Protein AF-A0A348V4B8-F1 (afdb_monomer)

Structure (mmCIF, N/CA/C/O backbone):
data_AF-A0A348V4B8-F1
#
_entry.id   AF-A0A348V4B8-F1
#
loop_
_atom_site.group_PDB
_atom_site.id
_atom_site.type_symbol
_atom_site.label_atom_id
_atom_site.label_alt_id
_atom_site.label_comp_id
_atom_site.label_asym_id
_atom_site.label_entity_id
_atom_site.label_seq_id
_atom_site.pdbx_PDB_ins_code
_atom_site.Cartn_x
_atom_site.Cartn_y
_atom_site.Cartn_z
_atom_site.occupancy
_atom_site.B_iso_or_equiv
_atom_site.auth_seq_id
_atom_site.auth_comp_id
_atom_site.auth_asym_id
_atom_site.auth_atom_id
_atom_site.pdbx_PDB_model_num
ATOM 1 N N . MET A 1 1 ? -20.855 24.199 -13.063 1.00 35.03 1 MET A N 1
ATOM 2 C CA . MET A 1 1 ? -20.638 23.506 -11.775 1.00 35.03 1 MET A CA 1
ATOM 3 C C . MET A 1 1 ? -19.231 22.935 -11.792 1.00 35.03 1 MET A C 1
ATOM 5 O O . MET A 1 1 ? -18.993 21.965 -12.495 1.00 35.03 1 MET A O 1
ATOM 9 N N . ALA A 1 2 ? -18.279 23.596 -11.133 1.00 36.59 2 ALA A N 1
ATOM 10 C CA . ALA A 1 2 ? -16.913 23.093 -11.024 1.00 36.59 2 ALA A CA 1
ATOM 11 C C . ALA A 1 2 ? -16.903 22.008 -9.943 1.00 36.59 2 ALA A C 1
ATOM 13 O O . ALA A 1 2 ? -17.070 22.312 -8.764 1.00 36.59 2 ALA A O 1
ATOM 14 N N . VAL A 1 3 ? -16.794 20.741 -10.343 1.00 41.50 3 VAL A N 1
ATOM 15 C CA . VAL A 1 3 ? -16.522 19.663 -9.391 1.00 41.50 3 VAL A CA 1
ATOM 16 C C . VAL A 1 3 ? -15.143 19.931 -8.800 1.00 41.50 3 VAL A C 1
ATOM 18 O O . VAL A 1 3 ? -14.170 20.103 -9.530 1.00 41.50 3 VAL A O 1
ATOM 21 N N . ALA A 1 4 ? -15.081 20.075 -7.480 1.00 40.31 4 ALA A N 1
ATOM 22 C CA . ALA A 1 4 ? -13.845 20.289 -6.752 1.00 40.31 4 ALA A CA 1
ATOM 23 C C . ALA A 1 4 ? -12.943 19.058 -6.934 1.00 40.31 4 ALA A C 1
ATOM 25 O O . ALA A 1 4 ? -13.0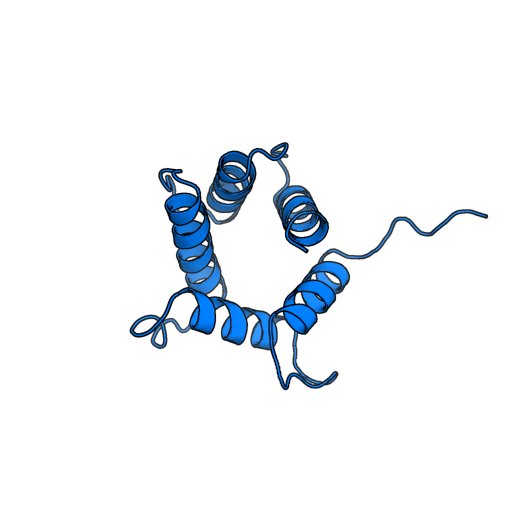29 18.092 -6.179 1.00 40.31 4 ALA A O 1
ATOM 26 N N . SER A 1 5 ? -12.083 19.081 -7.953 1.00 45.72 5 SER A N 1
ATOM 27 C CA . SER A 1 5 ? -11.045 18.076 -8.211 1.00 45.72 5 SER A CA 1
ATOM 28 C C . SER A 1 5 ? -9.893 18.229 -7.211 1.00 45.72 5 SER A C 1
ATOM 30 O O . SER A 1 5 ? -8.742 18.408 -7.587 1.00 45.72 5 SER A O 1
ATOM 32 N N . GLY A 1 6 ? -10.223 18.239 -5.922 1.00 48.97 6 GLY A N 1
ATOM 33 C CA . GLY A 1 6 ? -9.313 18.492 -4.812 1.00 48.97 6 GLY A CA 1
ATOM 34 C C . GLY A 1 6 ? -9.527 17.484 -3.696 1.00 48.97 6 GLY A C 1
ATOM 35 O O . GLY A 1 6 ? -9.550 17.859 -2.527 1.00 48.97 6 GLY A O 1
ATOM 36 N N . VAL A 1 7 ? -9.747 16.210 -4.034 1.00 61.44 7 VAL A N 1
ATOM 37 C CA . VAL A 1 7 ? -9.701 15.165 -3.010 1.00 61.44 7 VAL A CA 1
ATOM 38 C C . VAL A 1 7 ? -8.245 15.049 -2.574 1.00 61.44 7 VAL A C 1
ATOM 40 O O . VAL A 1 7 ? -7.407 14.521 -3.304 1.00 61.44 7 VAL A O 1
ATOM 43 N N . SER A 1 8 ? -7.934 15.606 -1.404 1.00 75.62 8 SER A N 1
ATOM 44 C CA . SER A 1 8 ? -6.604 15.523 -0.807 1.00 75.62 8 SER A CA 1
ATOM 45 C C . SER A 1 8 ? -6.164 14.064 -0.732 1.00 75.62 8 SER A C 1
ATOM 47 O O . SER A 1 8 ? -6.970 13.199 -0.385 1.00 75.62 8 SER A O 1
ATOM 49 N N . LEU A 1 9 ? -4.887 13.788 -1.013 1.00 80.19 9 LE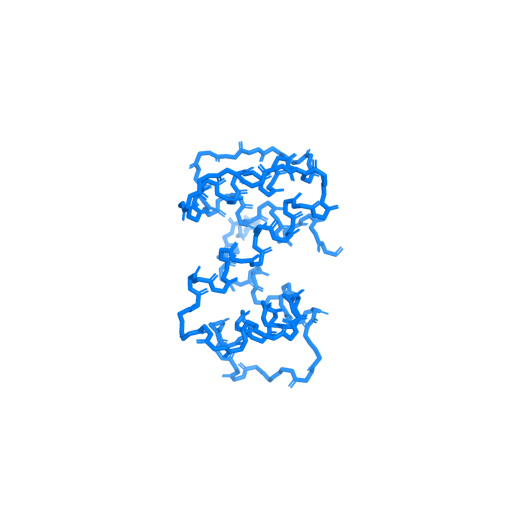U A N 1
ATOM 50 C CA . LEU A 1 9 ? -4.320 12.435 -0.977 1.00 80.19 9 LEU A CA 1
ATOM 51 C C . LEU A 1 9 ? -4.709 11.683 0.306 1.00 80.19 9 LEU A C 1
ATOM 53 O O . LEU A 1 9 ? -5.103 10.524 0.255 1.00 80.19 9 LEU A O 1
ATOM 57 N N . SER A 1 10 ? -4.686 12.380 1.440 1.00 79.31 10 SER A N 1
ATOM 58 C CA . SER A 1 10 ? -5.056 11.862 2.756 1.00 79.31 10 SER A CA 1
ATOM 59 C C . SER A 1 10 ? -6.498 11.338 2.833 1.00 79.31 10 SER A C 1
ATOM 61 O O . SER A 1 10 ? -6.770 10.422 3.601 1.00 79.31 10 SER A O 1
ATOM 63 N N . ILE A 1 11 ? -7.430 11.912 2.063 1.00 82.50 11 ILE A N 1
ATOM 64 C CA . ILE A 1 11 ? -8.835 11.477 1.999 1.00 82.50 11 ILE A CA 1
ATOM 65 C C . ILE A 1 11 ? -8.951 10.200 1.164 1.00 82.50 11 ILE A C 1
ATOM 67 O O . ILE A 1 11 ? -9.565 9.243 1.630 1.00 82.50 11 ILE A O 1
ATOM 71 N N . LEU A 1 12 ? -8.332 10.166 -0.024 1.00 82.50 12 LEU A N 1
ATOM 72 C CA . LEU A 1 12 ? -8.300 8.968 -0.878 1.00 82.50 12 LEU A CA 1
ATOM 73 C C . LEU A 1 12 ? -7.674 7.787 -0.137 1.00 82.50 12 LEU A C 1
ATOM 75 O O . LEU A 1 12 ? -8.234 6.698 -0.091 1.00 82.50 12 LEU A O 1
ATOM 79 N N . GLU A 1 13 ? -6.534 8.038 0.497 1.00 84.56 13 GLU A N 1
ATOM 80 C CA . GLU A 1 13 ? -5.795 7.050 1.269 1.00 84.56 13 GLU A CA 1
ATOM 81 C C . GLU A 1 13 ? -6.626 6.525 2.443 1.00 84.56 13 GLU A C 1
ATOM 83 O O . GLU A 1 13 ? -6.699 5.318 2.659 1.00 84.56 13 GLU A O 1
ATOM 88 N N . ARG A 1 14 ? -7.329 7.410 3.164 1.00 83.38 14 ARG A N 1
ATOM 89 C CA . ARG A 1 14 ? -8.226 6.996 4.247 1.00 83.38 14 ARG A CA 1
ATOM 90 C C . ARG A 1 14 ? -9.370 6.117 3.750 1.00 83.38 14 ARG A C 1
ATOM 92 O O . ARG A 1 14 ? -9.653 5.107 4.385 1.00 83.38 14 ARG A O 1
ATOM 99 N N . GLN A 1 15 ? -10.023 6.501 2.653 1.00 83.69 15 GLN A N 1
ATOM 100 C CA . GLN A 1 15 ? -11.129 5.738 2.065 1.00 83.69 15 GLN A CA 1
ATOM 101 C C . GLN A 1 15 ? -10.673 4.351 1.601 1.00 83.69 15 GLN A C 1
ATOM 103 O O . GLN A 1 15 ? -11.332 3.345 1.878 1.00 83.69 15 GLN A O 1
ATOM 108 N N . TRP A 1 16 ? -9.512 4.288 0.952 1.00 86.25 16 TRP A N 1
ATOM 109 C CA . TRP A 1 16 ? -8.928 3.034 0.497 1.00 86.25 16 TRP A CA 1
ATOM 110 C C . TRP A 1 16 ? -8.576 2.115 1.675 1.00 86.25 16 TRP A C 1
ATOM 112 O O . TRP A 1 16 ? -8.993 0.956 1.702 1.00 86.25 16 TRP A O 1
ATOM 122 N N . LEU A 1 17 ? -7.918 2.660 2.707 1.00 85.25 17 LEU A N 1
ATOM 123 C CA . LEU A 1 17 ? -7.586 1.925 3.932 1.00 85.25 17 LEU A CA 1
ATOM 124 C C . LEU A 1 17 ? -8.838 1.433 4.662 1.00 85.25 17 LEU A C 1
ATOM 126 O O . LEU A 1 17 ? -8.853 0.296 5.113 1.00 85.25 17 LEU A O 1
ATOM 130 N N . SER A 1 18 ? -9.902 2.238 4.744 1.00 81.75 18 SER A N 1
ATOM 131 C CA . SER A 1 18 ? -11.162 1.805 5.369 1.00 81.75 18 SER A CA 1
ATOM 132 C C . SER A 1 18 ? -11.882 0.695 4.603 1.00 81.75 18 SER A C 1
ATOM 134 O O . SER A 1 18 ? -12.688 -0.014 5.190 1.00 81.75 18 SER A O 1
ATOM 136 N N . THR A 1 19 ? -11.600 0.539 3.307 1.00 82.12 19 THR A N 1
ATOM 137 C CA . THR A 1 19 ? -12.150 -0.564 2.501 1.00 82.12 19 THR A CA 1
ATOM 138 C C . THR A 1 19 ? -11.371 -1.860 2.741 1.00 82.12 19 THR A C 1
ATOM 140 O O . THR A 1 19 ? -11.941 -2.945 2.707 1.00 82.12 19 THR A O 1
ATOM 143 N N . HIS A 1 20 ? -10.074 -1.742 3.035 1.00 81.12 20 HIS A N 1
ATOM 144 C CA . HIS A 1 20 ? -9.167 -2.871 3.237 1.00 81.12 20 HIS A CA 1
ATOM 145 C C . HIS A 1 20 ? -8.997 -3.291 4.707 1.00 81.12 20 HIS A C 1
ATOM 147 O O . HIS A 1 20 ? -8.500 -4.382 4.984 1.00 81.12 20 HIS A O 1
ATOM 153 N N . LEU A 1 21 ? -9.388 -2.441 5.657 1.00 82.94 21 LEU A N 1
ATOM 154 C CA . LEU A 1 21 ? -9.344 -2.715 7.090 1.00 82.94 21 LEU A CA 1
ATOM 155 C C . LEU A 1 21 ? -10.755 -2.871 7.648 1.00 82.94 21 LEU A C 1
ATOM 157 O O . LEU A 1 21 ? -11.592 -1.978 7.541 1.00 82.94 21 LEU A O 1
ATOM 161 N N . THR A 1 22 ? -11.007 -3.985 8.327 1.00 73.06 22 THR A N 1
ATOM 162 C CA . THR A 1 22 ? -12.256 -4.210 9.061 1.00 73.06 22 THR A CA 1
ATOM 163 C C . THR A 1 22 ? -12.140 -3.697 10.496 1.00 73.06 22 THR A C 1
ATOM 165 O O . THR A 1 22 ? -11.145 -3.965 11.165 1.00 73.06 22 THR A O 1
ATOM 168 N N . GLY A 1 23 ? -13.172 -3.017 11.006 1.00 66.19 23 GLY A N 1
ATOM 169 C CA . GLY A 1 23 ? -13.253 -2.617 12.422 1.00 66.19 23 GLY A CA 1
ATOM 170 C C . GLY A 1 23 ? -12.603 -1.273 12.772 1.00 66.19 23 GLY A C 1
ATOM 171 O O . GLY A 1 23 ? -12.455 -0.953 13.949 1.00 66.19 23 GLY A O 1
ATOM 172 N N . THR A 1 24 ? -12.232 -0.463 11.780 1.00 69.62 24 THR A N 1
ATOM 173 C CA . THR A 1 24 ? -11.676 0.877 12.010 1.00 69.62 24 THR A CA 1
ATOM 174 C C . THR A 1 24 ? -12.780 1.900 12.266 1.00 69.62 24 THR A C 1
ATOM 176 O O . THR A 1 24 ? -13.746 1.972 11.506 1.00 69.62 24 THR A O 1
ATOM 179 N N . THR 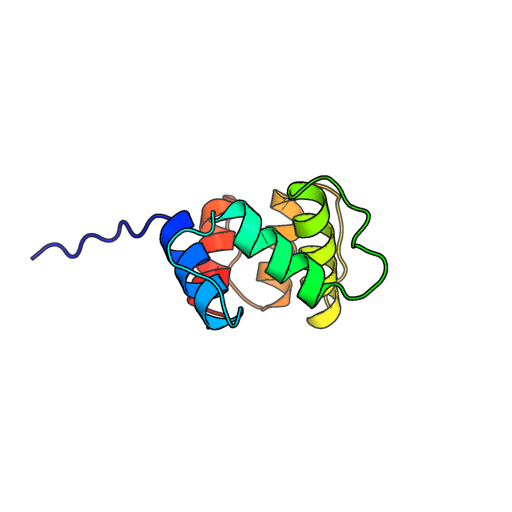A 1 25 ? -12.638 2.727 13.301 1.00 65.88 25 THR A N 1
ATOM 180 C CA . THR A 1 25 ? -13.592 3.801 13.606 1.00 65.88 25 THR A CA 1
ATOM 181 C C . THR A 1 25 ? -13.193 5.106 12.913 1.00 65.88 25 THR A C 1
ATOM 183 O O . THR A 1 25 ? -12.023 5.361 12.618 1.00 65.88 25 THR A O 1
ATOM 186 N N . SER A 1 26 ? -14.151 6.016 12.716 1.00 65.25 26 SER A N 1
ATOM 187 C CA . SER A 1 26 ? -13.891 7.364 12.177 1.00 65.25 26 SER A CA 1
ATOM 188 C C . SER A 1 26 ? -12.945 8.214 13.046 1.00 65.25 26 SER A C 1
ATOM 190 O O . SER A 1 26 ? -12.501 9.278 12.614 1.00 65.25 26 SER A O 1
ATOM 192 N N . THR A 1 27 ? -12.606 7.760 14.256 1.00 73.69 27 THR A N 1
ATOM 193 C CA . THR A 1 27 ? -11.654 8.409 15.170 1.00 73.69 27 THR A CA 1
ATOM 194 C C . THR A 1 27 ? -10.212 7.924 15.000 1.00 73.69 27 THR A C 1
ATOM 196 O O . THR A 1 27 ? -9.297 8.593 15.472 1.00 73.69 27 THR A O 1
ATOM 199 N N . THR A 1 28 ? -9.976 6.806 14.305 1.00 78.56 28 THR A N 1
ATOM 200 C CA . THR A 1 28 ? -8.627 6.280 14.068 1.00 78.56 28 THR A CA 1
ATOM 201 C C . THR A 1 28 ? -7.836 7.216 13.150 1.00 78.56 28 THR A C 1
ATOM 203 O O . THR A 1 28 ? -8.313 7.610 12.081 1.00 78.56 28 THR A O 1
ATOM 206 N N . SER A 1 29 ? -6.622 7.585 13.566 1.00 82.94 29 SER A N 1
ATOM 207 C CA . SER A 1 29 ? -5.746 8.457 12.778 1.00 82.94 29 SER A CA 1
ATOM 208 C C . SER A 1 29 ? -5.246 7.750 11.511 1.00 82.94 29 SER A C 1
ATOM 210 O O . SER A 1 29 ? -5.073 6.533 11.494 1.00 82.94 29 SER A O 1
ATOM 212 N N . LEU A 1 30 ? -4.976 8.507 10.442 1.00 83.44 30 LEU A N 1
ATOM 213 C CA . LEU A 1 30 ? -4.508 7.948 9.163 1.00 83.44 30 LEU A CA 1
ATOM 214 C C . LEU A 1 30 ? -3.211 7.139 9.311 1.00 83.44 30 LEU A C 1
ATOM 216 O O . LEU A 1 30 ? -3.053 6.095 8.687 1.00 83.44 30 LEU A O 1
ATOM 220 N N . ASN A 1 31 ? -2.307 7.601 10.177 1.00 84.25 31 ASN A N 1
ATOM 221 C CA . ASN A 1 31 ? -1.059 6.907 10.483 1.00 84.25 31 ASN A CA 1
ATOM 222 C C . ASN A 1 31 ? -1.314 5.555 11.164 1.00 84.25 31 ASN A C 1
ATOM 224 O O . ASN A 1 31 ? -0.641 4.576 10.859 1.00 84.25 31 ASN A O 1
ATOM 228 N N . GLU A 1 32 ? -2.303 5.478 12.052 1.00 83.94 32 GLU A N 1
ATOM 229 C CA . GLU A 1 32 ? -2.671 4.222 12.708 1.00 83.94 32 GLU A CA 1
ATOM 230 C C . GLU A 1 32 ? -3.306 3.238 11.715 1.00 83.94 32 GLU A C 1
ATOM 232 O O . GLU A 1 32 ? -2.928 2.069 11.689 1.00 83.94 32 GLU A O 1
ATOM 237 N N . LEU A 1 33 ? -4.196 3.723 10.838 1.00 86.06 33 LEU A N 1
ATOM 238 C CA . LEU A 1 33 ? -4.781 2.920 9.756 1.00 86.06 33 LEU A CA 1
ATOM 239 C C . LEU A 1 33 ? -3.686 2.340 8.855 1.00 86.06 33 LEU A C 1
ATOM 241 O O . LEU A 1 33 ? -3.623 1.134 8.636 1.00 86.06 33 LEU A O 1
ATOM 245 N N . LYS A 1 34 ? -2.764 3.187 8.394 1.00 86.81 34 LYS A N 1
ATOM 246 C CA . LYS A 1 34 ? -1.598 2.761 7.616 1.00 86.81 34 LYS A CA 1
ATOM 247 C C . LYS A 1 34 ? -0.791 1.689 8.320 1.00 86.81 34 LYS A C 1
ATOM 249 O O . LYS A 1 34 ? -0.475 0.673 7.716 1.00 86.81 34 LYS A O 1
ATOM 254 N N . ARG A 1 35 ? -0.463 1.911 9.595 1.00 85.81 35 ARG A N 1
ATOM 255 C CA . ARG A 1 35 ? 0.307 0.955 10.391 1.00 85.81 35 ARG A CA 1
ATOM 256 C C . ARG A 1 35 ? -0.398 -0.397 10.440 1.00 85.81 35 ARG A C 1
ATOM 258 O O . ARG A 1 35 ? 0.244 -1.399 10.150 1.00 85.81 35 ARG A O 1
ATOM 265 N N . GLN A 1 36 ? -1.691 -0.428 10.763 1.00 84.75 36 GLN A N 1
ATOM 266 C CA . GLN A 1 36 ? -2.460 -1.676 10.804 1.00 84.75 36 GLN A CA 1
ATOM 267 C C . GLN A 1 36 ? -2.461 -2.386 9.450 1.00 84.75 36 GLN A C 1
ATOM 269 O O . GLN A 1 36 ? -2.221 -3.590 9.391 1.00 84.75 36 GLN A O 1
ATOM 274 N N . TYR A 1 37 ? -2.662 -1.635 8.365 1.00 86.19 37 TYR A N 1
ATOM 275 C CA . TYR A 1 37 ? -2.661 -2.192 7.018 1.00 86.19 37 TYR A CA 1
ATOM 276 C C . TYR A 1 37 ? -1.297 -2.759 6.627 1.00 86.19 37 TYR A C 1
ATOM 278 O O . TYR A 1 37 ? -1.204 -3.925 6.256 1.00 86.19 37 TYR A O 1
ATOM 286 N N . TYR A 1 38 ? -0.224 -1.975 6.760 1.00 87.12 38 TYR A N 1
ATOM 287 C CA . TYR A 1 38 ? 1.123 -2.412 6.397 1.00 87.12 38 TYR A CA 1
ATOM 288 C C . TYR A 1 38 ? 1.560 -3.626 7.216 1.00 87.12 38 TYR A C 1
ATOM 290 O O . TYR A 1 38 ? 2.050 -4.592 6.643 1.00 87.12 38 TYR A O 1
ATOM 298 N N . VAL A 1 39 ? 1.326 -3.626 8.533 1.00 83.62 39 VAL A N 1
ATOM 299 C CA . VAL A 1 39 ? 1.640 -4.778 9.394 1.00 83.62 39 VAL A CA 1
ATOM 300 C C . VAL A 1 39 ? 0.850 -6.017 8.959 1.00 83.62 39 VAL A C 1
ATOM 302 O O . VAL A 1 39 ? 1.427 -7.100 8.859 1.00 83.62 39 VAL A O 1
ATOM 305 N N . GLY A 1 40 ? -0.439 -5.859 8.641 1.00 83.12 40 GLY A N 1
ATOM 306 C CA . GLY A 1 40 ? -1.278 -6.947 8.137 1.00 83.12 40 GLY A CA 1
ATOM 307 C C . GLY A 1 40 ? -0.800 -7.508 6.795 1.00 83.12 40 GLY A C 1
ATOM 308 O O . GLY A 1 40 ? -0.791 -8.721 6.610 1.00 83.12 40 GLY A O 1
ATOM 309 N N . GLN A 1 41 ? -0.351 -6.645 5.882 1.00 84.56 41 GLN A N 1
ATOM 310 C CA . GLN A 1 41 ? 0.143 -7.048 4.563 1.00 84.56 41 GLN A CA 1
ATOM 311 C C . GLN A 1 41 ? 1.537 -7.681 4.606 1.00 84.56 41 GLN A C 1
ATOM 313 O O . GLN A 1 41 ? 1.814 -8.612 3.850 1.00 84.56 41 GLN A O 1
ATOM 318 N N . ILE A 1 42 ? 2.438 -7.187 5.459 1.00 83.00 42 ILE A N 1
ATOM 319 C CA . ILE A 1 42 ? 3.804 -7.719 5.549 1.00 83.00 42 ILE A CA 1
ATOM 320 C C . ILE A 1 42 ? 3.796 -9.120 6.185 1.00 83.00 42 ILE A C 1
ATOM 322 O O . ILE A 1 42 ? 4.532 -9.994 5.727 1.00 83.00 42 ILE A O 1
ATOM 326 N N . GLY A 1 43 ? 2.913 -9.369 7.158 1.00 70.88 43 GLY A N 1
ATOM 327 C CA . GLY A 1 43 ? 2.859 -10.634 7.892 1.00 70.88 43 GLY A CA 1
ATOM 328 C C . GLY A 1 43 ? 3.932 -10.736 8.986 1.00 70.88 43 GLY A C 1
ATOM 329 O O . GLY A 1 43 ? 4.857 -9.927 9.054 1.00 70.88 43 GLY A O 1
ATOM 330 N N . GLY A 1 44 ? 3.759 -11.707 9.894 1.00 65.31 44 GLY A N 1
ATOM 331 C CA . GLY A 1 44 ? 4.540 -11.885 11.127 1.00 65.31 44 GLY A CA 1
ATOM 332 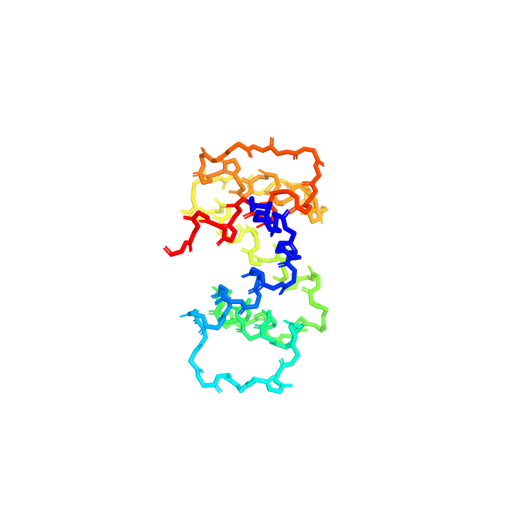C C . GLY A 1 44 ? 6.058 -11.664 10.995 1.00 65.31 44 GLY A C 1
ATOM 333 O O . GLY A 1 44 ? 6.667 -12.088 10.019 1.00 65.31 44 GLY A O 1
ATOM 334 N N . ALA A 1 45 ? 6.630 -11.044 12.041 1.00 50.44 45 ALA A N 1
ATOM 335 C CA . ALA A 1 45 ? 8.016 -10.577 12.258 1.00 50.44 45 ALA A CA 1
ATOM 336 C C . ALA A 1 45 ? 8.312 -9.086 11.967 1.00 50.44 45 ALA A C 1
ATOM 338 O O . ALA A 1 45 ? 9.248 -8.549 12.552 1.00 50.44 45 ALA A O 1
ATOM 339 N N . ALA A 1 46 ? 7.486 -8.364 11.198 1.00 52.56 46 ALA A N 1
ATOM 340 C CA . ALA A 1 46 ? 7.651 -6.909 10.991 1.00 52.56 46 ALA A CA 1
ATOM 341 C C . ALA A 1 46 ? 6.977 -6.022 12.065 1.00 52.56 46 ALA A C 1
ATOM 343 O O . ALA A 1 46 ? 6.984 -4.795 11.966 1.00 52.56 46 ALA A O 1
ATOM 344 N N . ALA A 1 47 ? 6.395 -6.624 13.108 1.00 50.34 47 ALA A N 1
ATOM 345 C CA . ALA A 1 47 ? 5.748 -5.901 14.208 1.00 50.34 47 ALA A CA 1
ATOM 346 C C . ALA A 1 47 ? 6.733 -5.094 15.085 1.00 50.34 47 ALA A C 1
ATOM 348 O O . ALA A 1 47 ? 6.299 -4.220 15.829 1.00 50.34 47 ALA A O 1
ATOM 349 N N . ASP A 1 48 ? 8.041 -5.344 14.962 1.00 53.16 48 ASP A N 1
ATOM 350 C CA . ASP A 1 48 ? 9.101 -4.645 15.708 1.00 53.16 48 ASP A CA 1
ATOM 351 C C . ASP A 1 48 ? 9.527 -3.307 15.068 1.00 53.16 48 ASP A C 1
ATOM 353 O O . ASP A 1 48 ? 10.386 -2.576 15.567 1.00 53.16 48 ASP A O 1
ATOM 357 N N . VAL A 1 49 ? 8.922 -2.949 13.933 1.00 61.56 49 VAL A N 1
ATOM 358 C CA . VAL A 1 49 ? 9.257 -1.726 13.209 1.00 61.56 49 VAL A CA 1
ATOM 359 C C . VAL A 1 49 ? 8.540 -0.529 13.845 1.00 61.56 49 VAL A C 1
ATOM 361 O O . VAL A 1 49 ? 7.356 -0.276 13.619 1.00 61.56 49 VAL A O 1
ATOM 364 N N . ASN A 1 50 ? 9.283 0.265 14.618 1.00 66.25 50 ASN A N 1
ATOM 365 C CA . ASN A 1 50 ? 8.742 1.438 15.317 1.00 66.25 50 ASN A CA 1
ATOM 366 C C . ASN A 1 50 ? 8.305 2.584 14.374 1.00 66.25 50 ASN A C 1
ATOM 368 O O . ASN A 1 50 ? 7.425 3.378 14.721 1.00 66.25 50 ASN A O 1
ATOM 372 N N . SER A 1 51 ? 8.864 2.660 13.161 1.00 82.62 51 SER A N 1
ATOM 373 C CA . SER A 1 51 ? 8.662 3.781 12.230 1.00 82.62 51 SER A CA 1
ATOM 374 C C . SER A 1 51 ? 7.687 3.457 11.097 1.00 82.62 51 SER A C 1
ATOM 376 O O . SER A 1 51 ? 7.916 2.544 10.308 1.00 82.62 51 SER A O 1
ATOM 378 N N . LEU A 1 52 ? 6.648 4.285 10.936 1.00 84.44 52 LEU A N 1
ATOM 379 C CA . LEU A 1 52 ? 5.661 4.164 9.852 1.00 84.44 52 LEU A CA 1
ATOM 380 C C . LEU A 1 52 ? 6.303 4.175 8.456 1.00 84.44 52 LEU A C 1
ATOM 382 O O . LEU A 1 52 ? 5.900 3.416 7.584 1.00 84.44 52 LEU A O 1
ATOM 386 N N . ASN A 1 53 ? 7.328 5.007 8.263 1.00 85.31 53 ASN A N 1
ATOM 387 C CA . ASN A 1 53 ? 8.054 5.082 6.997 1.00 85.31 53 ASN A CA 1
ATOM 388 C C . ASN A 1 53 ? 8.763 3.770 6.650 1.00 85.31 53 ASN A C 1
ATOM 390 O O . ASN A 1 53 ? 8.881 3.441 5.476 1.00 85.31 53 ASN A O 1
ATOM 394 N N . ASP A 1 54 ? 9.248 3.030 7.647 1.00 85.75 54 ASP A N 1
ATOM 395 C CA . ASP A 1 54 ? 9.923 1.756 7.408 1.00 85.75 54 ASP A CA 1
ATOM 396 C C . ASP A 1 54 ? 8.912 0.644 7.104 1.00 85.75 54 ASP A C 1
ATOM 398 O O . ASP A 1 54 ? 9.086 -0.086 6.131 1.00 85.75 54 ASP A O 1
ATOM 402 N N . LEU A 1 55 ? 7.780 0.625 7.819 1.00 86.44 55 LEU A N 1
ATOM 403 C CA . LEU A 1 55 ? 6.634 -0.218 7.461 1.00 86.44 55 LEU A CA 1
ATOM 404 C C . LEU A 1 55 ? 6.164 0.052 6.024 1.00 86.44 55 LEU A C 1
ATOM 406 O O . LEU A 1 55 ? 5.973 -0.888 5.259 1.00 86.44 55 LEU A O 1
ATOM 410 N N . GLU A 1 56 ? 6.038 1.322 5.626 1.00 88.12 56 GLU A N 1
ATOM 411 C CA . GLU A 1 56 ? 5.657 1.694 4.257 1.00 88.12 56 GLU A CA 1
ATOM 412 C C . GLU A 1 56 ? 6.689 1.190 3.236 1.00 88.12 56 GLU A C 1
ATOM 414 O O . GLU A 1 56 ? 6.311 0.655 2.197 1.00 88.12 56 GLU A O 1
ATOM 419 N N . ARG A 1 57 ? 7.993 1.275 3.537 1.00 88.25 57 ARG A N 1
ATOM 420 C CA . ARG A 1 57 ? 9.054 0.737 2.666 1.00 88.25 57 ARG A CA 1
ATOM 421 C C . ARG A 1 57 ? 8.957 -0.775 2.510 1.00 88.25 57 ARG A C 1
ATOM 423 O O . ARG A 1 57 ? 9.038 -1.267 1.388 1.00 88.25 57 ARG A O 1
ATOM 430 N N . GLN A 1 58 ? 8.816 -1.511 3.608 1.00 87.69 58 GLN A N 1
ATOM 431 C CA . GLN A 1 58 ? 8.721 -2.971 3.573 1.00 87.69 58 GLN A CA 1
ATOM 432 C C . GLN A 1 58 ? 7.467 -3.429 2.828 1.00 87.69 58 GLN A C 1
ATOM 434 O O . GLN A 1 58 ? 7.539 -4.327 1.989 1.00 87.69 58 GLN A O 1
ATOM 439 N N . TRP A 1 59 ? 6.340 -2.760 3.071 1.00 88.44 59 TRP A N 1
ATOM 440 C CA . TRP A 1 59 ? 5.106 -3.005 2.341 1.00 88.44 59 TRP A CA 1
ATOM 441 C C . TRP A 1 59 ? 5.269 -2.738 0.838 1.00 88.44 59 TRP A C 1
ATOM 443 O O . TRP A 1 59 ? 4.941 -3.608 0.037 1.00 88.44 59 TRP A O 1
ATOM 453 N N . LEU A 1 60 ? 5.852 -1.603 0.435 1.00 89.12 60 LEU A N 1
ATOM 454 C CA . LEU A 1 60 ? 6.099 -1.307 -0.983 1.00 89.12 60 LEU A CA 1
ATOM 455 C C . LEU A 1 60 ? 7.014 -2.339 -1.637 1.00 89.12 60 LEU A C 1
ATOM 457 O O . LEU A 1 60 ? 6.750 -2.770 -2.754 1.00 89.12 60 LEU A O 1
ATOM 461 N N . ARG A 1 61 ? 8.068 -2.774 -0.938 1.00 89.19 61 ARG A N 1
ATOM 462 C CA . ARG A 1 61 ? 8.947 -3.847 -1.421 1.00 89.19 61 ARG A CA 1
ATOM 463 C C . ARG A 1 61 ? 8.161 -5.123 -1.682 1.00 89.19 61 ARG A C 1
ATOM 465 O O . ARG A 1 61 ? 8.336 -5.720 -2.738 1.00 89.19 61 ARG A O 1
ATOM 472 N N . LYS A 1 62 ? 7.258 -5.491 -0.768 1.00 87.81 62 LYS A N 1
ATOM 473 C CA . LYS A 1 62 ? 6.351 -6.622 -0.965 1.00 87.81 62 LYS A CA 1
ATOM 474 C C . LYS A 1 62 ? 5.464 -6.414 -2.192 1.00 87.81 62 LYS A C 1
ATOM 476 O O . LYS A 1 62 ? 5.424 -7.309 -3.019 1.00 87.81 62 LYS A O 1
ATOM 481 N N . VAL A 1 63 ? 4.817 -5.256 -2.348 1.00 88.50 63 VAL A N 1
ATOM 482 C CA . VAL A 1 63 ? 3.965 -4.951 -3.518 1.00 88.50 63 VAL A CA 1
ATOM 483 C C . VAL A 1 63 ? 4.743 -5.087 -4.827 1.00 88.50 63 VAL A C 1
ATOM 485 O O . VAL A 1 63 ? 4.253 -5.708 -5.765 1.00 88.50 63 VAL A O 1
ATOM 488 N N . ILE A 1 64 ? 5.964 -4.548 -4.888 1.00 89.94 64 ILE A N 1
ATOM 489 C CA . ILE A 1 64 ? 6.834 -4.661 -6.063 1.00 89.94 64 ILE A CA 1
ATOM 490 C C . ILE A 1 64 ? 7.129 -6.136 -6.357 1.00 89.94 64 ILE A C 1
ATOM 492 O O . ILE A 1 64 ? 6.916 -6.579 -7.480 1.00 89.94 64 ILE A O 1
ATOM 496 N N . THR A 1 65 ? 7.571 -6.900 -5.354 1.00 89.12 65 THR A N 1
ATOM 497 C CA . THR A 1 65 ? 7.899 -8.325 -5.509 1.00 89.12 65 THR A CA 1
ATOM 498 C C . THR A 1 65 ? 6.685 -9.177 -5.886 1.00 89.12 65 THR A C 1
ATOM 500 O O . THR A 1 65 ? 6.806 -10.053 -6.737 1.00 89.12 65 THR A O 1
ATOM 503 N N . ASP A 1 66 ? 5.516 -8.903 -5.307 1.00 87.88 66 ASP A N 1
ATOM 504 C CA . ASP A 1 66 ? 4.255 -9.596 -5.606 1.00 87.88 66 ASP A CA 1
ATOM 505 C C . ASP A 1 66 ? 3.826 -9.371 -7.067 1.00 87.88 66 ASP A C 1
ATOM 507 O O . ASP A 1 66 ? 3.348 -10.280 -7.739 1.00 87.88 66 ASP A O 1
ATOM 511 N N . ASN A 1 67 ? 4.130 -8.188 -7.609 1.00 86.94 67 ASN A N 1
ATOM 512 C CA . ASN A 1 67 ? 3.890 -7.825 -9.007 1.00 86.94 67 ASN A CA 1
ATOM 513 C C . ASN A 1 67 ? 5.096 -8.114 -9.923 1.00 86.94 67 ASN A C 1
ATOM 515 O O . ASN A 1 67 ? 5.263 -7.477 -10.960 1.00 86.94 67 ASN A O 1
ATOM 519 N N . SER A 1 68 ? 5.949 -9.080 -9.559 1.00 84.56 68 SER A N 1
ATOM 520 C CA . SER A 1 68 ? 7.122 -9.514 -10.346 1.00 84.56 68 SER A CA 1
ATOM 521 C C . SER A 1 68 ? 8.170 -8.424 -10.630 1.00 84.56 68 SER A C 1
ATOM 523 O O . SER A 1 68 ? 9.016 -8.580 -11.511 1.00 84.56 68 SER A O 1
ATOM 525 N N . GLY A 1 69 ? 8.147 -7.322 -9.885 1.00 83.88 69 GLY A N 1
ATOM 526 C CA . GLY A 1 69 ? 9.189 -6.306 -9.905 1.00 83.88 69 GLY A CA 1
ATOM 527 C C . GLY A 1 69 ? 10.335 -6.636 -8.946 1.00 83.88 69 GLY A C 1
ATOM 528 O O . GLY A 1 69 ? 10.182 -7.375 -7.971 1.00 83.88 69 GLY A O 1
ATOM 529 N N . THR A 1 70 ? 11.489 -6.013 -9.178 1.00 86.06 70 THR A N 1
ATOM 530 C CA . THR A 1 70 ? 12.639 -6.096 -8.268 1.00 86.06 70 THR A CA 1
ATOM 531 C C . THR A 1 70 ? 12.776 -4.774 -7.521 1.00 86.06 70 THR A C 1
ATOM 533 O O . THR A 1 70 ? 13.131 -3.782 -8.160 1.00 86.06 70 THR A O 1
ATOM 536 N N 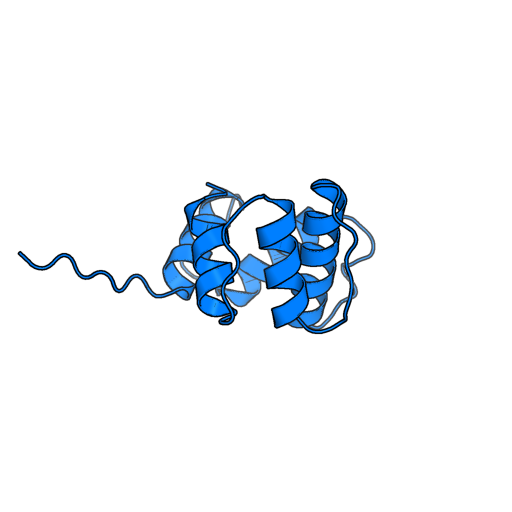. PRO A 1 71 ? 12.526 -4.727 -6.198 1.00 84.31 71 PRO A N 1
ATOM 537 C CA . PRO A 1 71 ? 12.680 -3.498 -5.438 1.00 84.31 71 PRO A CA 1
ATOM 538 C C . PRO A 1 71 ? 14.146 -3.061 -5.417 1.00 84.31 71 PRO A C 1
ATOM 540 O O . PRO A 1 71 ? 15.007 -3.724 -4.839 1.00 84.31 71 PRO A O 1
ATOM 543 N N . ASN A 1 72 ? 14.415 -1.919 -6.031 1.00 80.75 72 ASN A N 1
ATOM 544 C CA . ASN A 1 72 ? 15.691 -1.223 -5.999 1.00 80.75 72 ASN A CA 1
ATOM 545 C C . ASN A 1 72 ? 15.568 0.027 -5.109 1.00 80.75 72 ASN A C 1
ATOM 547 O O . ASN A 1 72 ? 14.482 0.566 -4.921 1.00 80.75 72 ASN A O 1
ATOM 551 N N . GLY A 1 73 ? 16.665 0.483 -4.520 1.00 76.81 73 GLY A N 1
ATOM 552 C CA . GLY A 1 73 ? 16.664 1.694 -3.710 1.00 76.81 73 GLY A CA 1
ATOM 553 C C . GLY A 1 73 ? 16.060 1.554 -2.305 1.00 76.81 73 GLY A C 1
ATOM 554 O O . GLY A 1 73 ? 15.455 0.55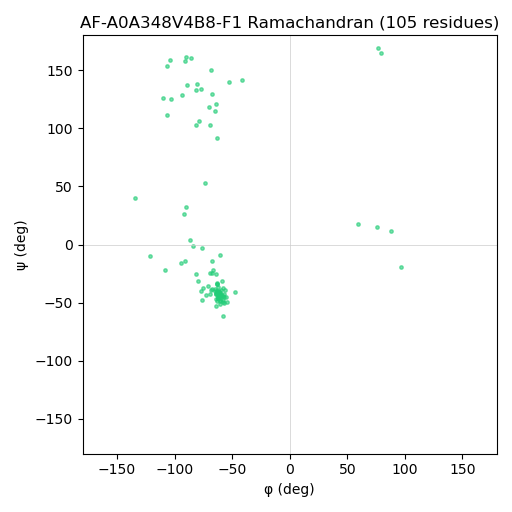4 -1.893 1.00 76.81 73 GLY A O 1
ATOM 555 N N . SER A 1 74 ? 16.295 2.608 -1.527 1.00 78.94 74 SER A N 1
ATOM 556 C CA . SER A 1 74 ? 15.870 2.728 -0.126 1.00 78.94 74 SER A CA 1
ATOM 557 C C . SER A 1 74 ? 14.964 3.936 0.102 1.00 78.94 74 SER A C 1
ATOM 559 O O . SER A 1 74 ? 14.390 4.081 1.181 1.00 78.94 74 SER A O 1
ATOM 561 N N . GLU A 1 75 ? 14.832 4.819 -0.888 1.00 87.38 75 GLU A N 1
ATOM 562 C CA . GLU A 1 75 ? 13.969 5.990 -0.794 1.00 87.38 75 GLU A CA 1
ATOM 563 C C . GLU A 1 75 ? 12.512 5.622 -1.074 1.00 87.38 75 GLU A C 1
ATOM 565 O O . GLU A 1 75 ? 12.204 4.873 -1.998 1.00 87.38 75 GLU A O 1
ATOM 570 N N . LEU A 1 76 ? 11.595 6.179 -0.278 1.00 86.75 76 LEU A N 1
ATOM 571 C CA . LEU A 1 76 ? 10.158 5.937 -0.438 1.00 86.75 76 LEU A CA 1
ATOM 572 C C . LEU A 1 76 ? 9.651 6.410 -1.800 1.00 86.75 76 LEU A C 1
ATOM 574 O O . LEU A 1 76 ? 8.843 5.731 -2.420 1.00 86.75 76 LEU A O 1
ATOM 578 N N . SER A 1 77 ? 10.130 7.562 -2.266 1.00 87.31 77 SER A N 1
ATOM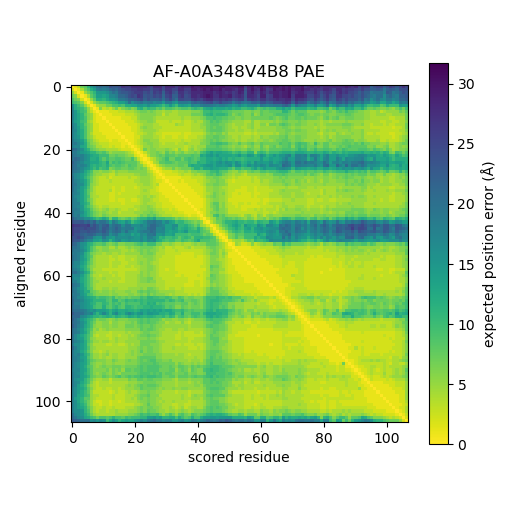 579 C CA . SER A 1 77 ? 9.785 8.114 -3.578 1.00 87.31 77 SER A CA 1
ATOM 580 C C . SER A 1 77 ? 10.109 7.136 -4.708 1.00 87.31 77 SER A C 1
ATOM 582 O O . SER A 1 77 ? 9.290 6.955 -5.605 1.00 87.31 77 SER A O 1
ATOM 584 N N . ASP A 1 78 ? 11.269 6.487 -4.645 1.00 89.31 78 ASP A N 1
ATOM 585 C CA . ASP A 1 78 ? 11.724 5.528 -5.646 1.00 89.31 78 ASP A CA 1
ATOM 586 C C . ASP A 1 78 ? 10.950 4.204 -5.568 1.00 89.31 78 ASP A C 1
ATOM 588 O O . ASP A 1 78 ? 10.449 3.715 -6.580 1.00 89.31 78 ASP A O 1
ATOM 592 N N . LEU A 1 79 ? 10.722 3.694 -4.353 1.00 90.00 79 LEU A N 1
ATOM 593 C CA . LEU A 1 79 ? 9.884 2.513 -4.130 1.00 90.00 79 LEU A CA 1
ATOM 594 C C . LEU A 1 79 ? 8.444 2.726 -4.622 1.00 90.00 79 LEU A C 1
ATOM 596 O O . LEU A 1 79 ? 7.867 1.830 -5.228 1.00 90.00 79 LEU A O 1
ATOM 600 N N . TRP A 1 80 ? 7.866 3.916 -4.440 1.00 90.69 80 TRP A N 1
ATOM 601 C CA . TRP A 1 80 ? 6.547 4.244 -4.991 1.00 90.69 80 TRP A CA 1
ATOM 602 C C . TRP A 1 80 ? 6.535 4.230 -6.519 1.00 90.69 80 TRP A C 1
ATOM 604 O O . TRP A 1 80 ? 5.605 3.688 -7.114 1.00 90.69 80 TRP A O 1
ATOM 614 N N . LYS A 1 81 ? 7.565 4.787 -7.166 1.00 90.50 81 LYS A N 1
ATOM 615 C CA . LYS A 1 81 ? 7.695 4.743 -8.631 1.00 90.50 81 LYS A CA 1
ATOM 616 C C . LYS A 1 81 ? 7.767 3.305 -9.131 1.00 90.50 81 LYS A C 1
ATOM 618 O O . LYS A 1 81 ? 7.085 2.959 -10.090 1.00 90.50 81 LYS A O 1
ATOM 623 N N . GLN A 1 82 ? 8.553 2.471 -8.460 1.00 90.25 82 GLN A N 1
ATOM 624 C CA . GLN A 1 82 ? 8.690 1.065 -8.818 1.00 90.25 82 GLN A CA 1
ATOM 625 C C . GLN A 1 82 ? 7.419 0.264 -8.556 1.00 90.25 82 GLN A C 1
ATOM 627 O O . GLN A 1 82 ? 7.064 -0.557 -9.390 1.00 90.25 82 GLN A O 1
ATOM 632 N N . ALA A 1 83 ? 6.702 0.518 -7.458 1.00 89.88 83 ALA A N 1
ATOM 633 C CA . ALA A 1 83 ? 5.426 -0.140 -7.181 1.00 89.88 83 ALA A CA 1
ATOM 634 C C . ALA A 1 83 ? 4.387 0.196 -8.260 1.00 89.88 83 ALA A C 1
ATOM 636 O O . ALA A 1 83 ? 3.749 -0.699 -8.805 1.00 89.88 83 ALA A O 1
ATOM 637 N N . ILE A 1 84 ? 4.271 1.475 -8.632 1.00 91.25 84 ILE A N 1
ATOM 638 C CA . ILE A 1 84 ? 3.396 1.926 -9.725 1.00 91.25 84 ILE A CA 1
ATOM 639 C C . ILE A 1 84 ? 3.802 1.303 -11.063 1.00 91.25 84 ILE A C 1
ATOM 641 O O . ILE A 1 84 ? 2.935 0.826 -11.793 1.00 91.25 84 ILE A O 1
ATOM 645 N N . ALA A 1 85 ? 5.100 1.260 -11.371 1.00 89.62 85 ALA A N 1
ATOM 646 C CA . ALA A 1 85 ? 5.598 0.619 -12.585 1.00 89.62 85 ALA A CA 1
ATOM 647 C C . ALA A 1 85 ? 5.331 -0.894 -12.605 1.00 89.62 85 ALA A C 1
ATOM 649 O O . ALA A 1 85 ? 4.920 -1.413 -13.638 1.00 89.62 85 ALA A O 1
ATOM 650 N N . ALA A 1 86 ? 5.530 -1.590 -11.481 1.00 89.12 86 ALA A N 1
ATOM 651 C CA . ALA A 1 86 ? 5.274 -3.025 -11.351 1.00 89.12 86 ALA A CA 1
ATOM 652 C C . ALA A 1 86 ? 3.786 -3.354 -11.552 1.00 89.12 86 ALA A C 1
ATOM 654 O O . ALA A 1 86 ? 3.452 -4.365 -12.156 1.00 89.12 86 ALA A O 1
ATOM 655 N N . LEU A 1 87 ? 2.896 -2.451 -11.135 1.00 86.44 87 LEU A N 1
ATOM 656 C CA . LEU A 1 87 ? 1.455 -2.529 -11.394 1.00 86.44 87 LEU A CA 1
ATOM 657 C C . LEU A 1 87 ? 1.058 -2.152 -12.834 1.00 86.44 87 LEU A C 1
ATOM 659 O O . LEU A 1 87 ? -0.120 -2.208 -13.179 1.00 86.44 87 LEU A O 1
ATOM 663 N N . GLY A 1 88 ? 2.008 -1.733 -13.677 1.00 86.94 88 GLY A N 1
ATOM 664 C CA . GLY A 1 88 ? 1.749 -1.310 -15.056 1.00 86.94 88 GLY A CA 1
ATOM 665 C C . GLY A 1 88 ? 1.116 0.080 -15.188 1.00 86.94 88 GLY A C 1
ATOM 666 O O . GLY A 1 88 ? 0.607 0.430 -16.253 1.00 86.94 88 GLY A O 1
ATOM 667 N N . PHE A 1 89 ? 1.136 0.892 -14.129 1.00 88.62 89 PHE A N 1
ATOM 668 C CA . PHE A 1 89 ? 0.578 2.242 -14.137 1.00 88.62 89 PHE A CA 1
ATOM 669 C C . PHE A 1 89 ? 1.608 3.300 -14.552 1.00 88.62 89 PHE A C 1
ATOM 671 O O . PHE A 1 89 ? 2.824 3.104 -14.503 1.00 88.62 89 PHE A O 1
ATOM 678 N N . ARG A 1 90 ? 1.111 4.477 -14.955 1.00 87.19 90 ARG A N 1
ATOM 679 C CA . ARG A 1 90 ? 1.967 5.607 -15.325 1.00 87.19 90 ARG A CA 1
ATOM 680 C C . ARG A 1 90 ? 2.660 6.174 -14.088 1.00 87.19 90 ARG A C 1
ATOM 682 O O . ARG A 1 90 ? 2.011 6.718 -13.200 1.00 87.19 90 ARG A O 1
ATOM 689 N N . VAL A 1 91 ? 3.986 6.116 -14.094 1.00 88.50 91 VAL A N 1
ATOM 690 C CA . VAL A 1 91 ? 4.831 6.711 -13.059 1.00 88.50 91 VAL A CA 1
ATOM 691 C C . VAL A 1 91 ? 4.931 8.226 -13.240 1.00 88.50 91 VAL A C 1
ATOM 693 O O . VAL A 1 91 ? 5.190 8.715 -14.341 1.00 88.50 91 VAL A O 1
ATOM 696 N N . SER A 1 92 ? 4.776 8.963 -12.143 1.00 88.31 92 SER A N 1
ATOM 697 C CA . SER A 1 92 ? 5.100 10.383 -12.033 1.00 88.31 92 SER A CA 1
ATOM 698 C C . SER A 1 92 ? 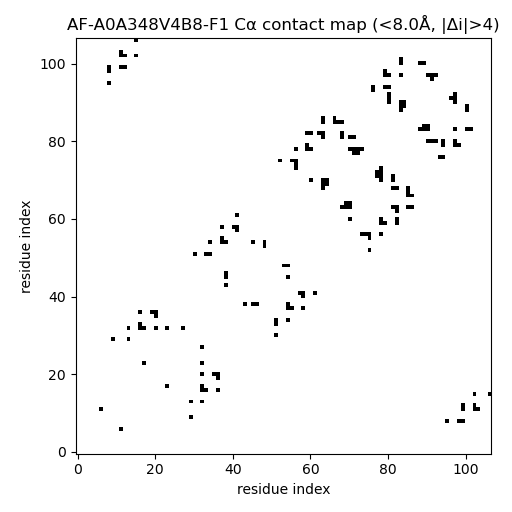6.403 10.610 -11.257 1.00 88.31 92 SER A C 1
ATOM 700 O O . SER A 1 92 ? 6.870 9.783 -10.467 1.00 88.31 92 SER A O 1
ATOM 702 N N . GLN A 1 93 ? 7.005 11.778 -11.474 1.00 83.94 93 GLN A N 1
ATOM 703 C CA . GLN A 1 93 ? 8.146 12.262 -10.700 1.00 83.94 93 GLN A CA 1
ATOM 704 C C . GLN A 1 93 ? 7.766 12.624 -9.255 1.00 83.94 93 GLN A C 1
ATOM 706 O O . GLN A 1 93 ? 8.627 12.556 -8.377 1.00 83.94 93 GLN A O 1
ATOM 711 N N . PHE A 1 94 ? 6.494 12.950 -9.007 1.00 86.06 94 PHE A N 1
ATOM 712 C CA . PHE A 1 94 ? 5.979 13.336 -7.697 1.00 86.06 94 PHE A CA 1
ATOM 713 C C . PHE A 1 94 ? 5.404 12.130 -6.949 1.00 86.06 94 PHE A C 1
ATOM 715 O O . PHE A 1 94 ? 4.557 11.399 -7.467 1.00 86.06 94 PHE A O 1
ATOM 722 N N . VAL A 1 95 ? 5.848 11.930 -5.703 1.00 85.88 95 VAL A N 1
ATOM 723 C CA . VAL A 1 95 ? 5.386 10.810 -4.866 1.00 85.88 95 VAL A CA 1
ATOM 724 C C . VAL A 1 95 ? 3.884 10.887 -4.595 1.00 85.88 95 VAL A C 1
ATOM 726 O O . VAL A 1 95 ? 3.216 9.858 -4.614 1.00 85.88 95 VAL A O 1
ATOM 729 N N . ASP A 1 96 ? 3.335 12.089 -4.416 1.00 85.12 96 ASP A N 1
ATOM 730 C CA . ASP A 1 96 ? 1.910 12.280 -4.150 1.00 85.12 96 ASP A CA 1
ATOM 731 C C . ASP A 1 96 ? 1.035 11.842 -5.330 1.00 85.12 96 ASP A C 1
ATOM 733 O O . ASP A 1 96 ? 0.017 11.186 -5.124 1.00 85.12 96 ASP A O 1
ATOM 737 N N . GLU A 1 97 ? 1.449 12.119 -6.570 1.00 85.50 97 GLU A N 1
ATOM 738 C CA . GLU A 1 97 ? 0.735 11.653 -7.766 1.00 85.50 97 GL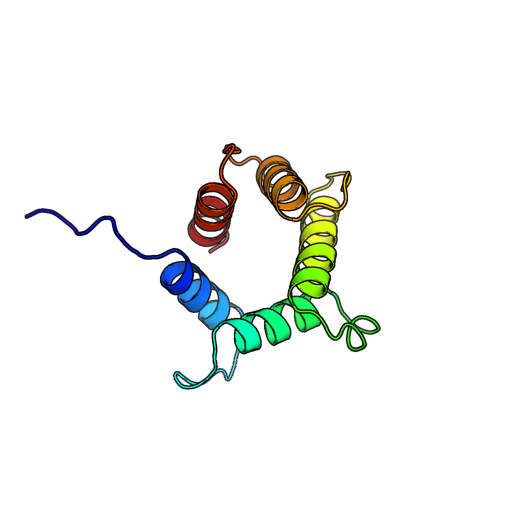U A CA 1
ATOM 739 C C . GLU A 1 97 ? 0.815 10.133 -7.931 1.00 85.50 97 GLU A C 1
ATOM 741 O O . GLU A 1 97 ? -0.176 9.499 -8.300 1.00 85.50 97 GLU A O 1
ATOM 746 N N . ASN A 1 98 ? 1.965 9.528 -7.614 1.00 86.50 98 ASN A N 1
ATOM 747 C CA . ASN A 1 98 ? 2.102 8.069 -7.599 1.00 86.50 98 ASN A CA 1
ATOM 748 C C . ASN A 1 98 ? 1.164 7.447 -6.562 1.00 86.50 98 ASN A C 1
ATOM 750 O O . ASN A 1 98 ? 0.430 6.516 -6.880 1.00 86.50 98 ASN A O 1
ATOM 754 N N . LYS A 1 99 ? 1.111 8.007 -5.349 1.00 86.88 99 LYS A N 1
ATOM 755 C CA . LYS A 1 99 ? 0.195 7.555 -4.295 1.00 86.88 99 LYS A CA 1
ATOM 756 C C . LYS A 1 99 ? -1.268 7.688 -4.715 1.00 86.88 99 LYS A C 1
ATOM 758 O O . LYS A 1 99 ? -2.036 6.742 -4.569 1.00 86.88 99 LYS A O 1
ATOM 763 N N . GLN A 1 100 ? -1.658 8.827 -5.289 1.00 86.25 100 GLN A N 1
ATOM 764 C CA . GLN A 1 100 ? -3.014 9.012 -5.817 1.00 86.25 100 GLN A CA 1
ATOM 765 C C . GLN A 1 100 ? -3.340 7.994 -6.911 1.00 86.25 100 GLN A C 1
ATOM 767 O O . GLN A 1 100 ? -4.436 7.440 -6.923 1.00 86.25 100 GLN A O 1
ATOM 772 N N . THR A 1 101 ? -2.397 7.733 -7.816 1.00 87.50 101 THR A N 1
ATOM 773 C CA . THR A 1 101 ? -2.565 6.742 -8.884 1.00 87.50 101 THR A CA 1
ATOM 774 C C . THR A 1 101 ? -2.764 5.348 -8.302 1.00 87.50 101 THR A C 1
ATOM 776 O O . THR A 1 101 ? -3.687 4.659 -8.723 1.00 87.50 101 THR A O 1
ATOM 779 N N . PHE A 1 102 ? -1.980 4.960 -7.295 1.00 87.19 102 PHE A N 1
ATOM 780 C CA . PHE A 1 102 ? -2.161 3.691 -6.594 1.00 87.19 102 PHE A CA 1
ATOM 781 C C . PHE A 1 102 ? -3.568 3.590 -5.996 1.00 87.19 102 PHE A C 1
ATOM 783 O O . PHE A 1 102 ? -4.355 2.749 -6.420 1.00 87.19 102 PHE A O 1
ATOM 790 N N . TYR A 1 103 ? -3.930 4.498 -5.082 1.00 84.81 103 TYR A N 1
ATOM 791 C CA . TYR A 1 103 ? -5.195 4.411 -4.339 1.00 84.81 103 TYR A CA 1
ATOM 792 C C . TYR A 1 103 ? -6.441 4.533 -5.220 1.00 84.81 103 TYR A C 1
ATOM 794 O O . TYR A 1 103 ? -7.499 4.035 -4.850 1.00 84.81 103 TYR A O 1
ATOM 802 N N . ARG A 1 104 ? -6.343 5.192 -6.382 1.00 82.69 104 ARG A N 1
ATOM 803 C CA . ARG A 1 104 ? -7.464 5.304 -7.326 1.00 82.69 104 ARG A CA 1
ATOM 804 C C . ARG A 1 104 ? -7.649 4.076 -8.214 1.00 82.69 104 ARG A C 1
ATOM 806 O O . ARG A 1 104 ? -8.755 3.899 -8.712 1.00 82.69 104 ARG A O 1
ATOM 813 N N . ASN A 1 105 ? -6.601 3.288 -8.456 1.00 81.50 105 ASN A N 1
ATOM 814 C CA . ASN A 1 105 ? -6.652 2.155 -9.388 1.00 81.50 105 ASN A CA 1
ATOM 815 C C . ASN A 1 105 ? -6.628 0.782 -8.694 1.00 81.50 105 ASN A C 1
ATOM 817 O O . ASN A 1 105 ? -7.083 -0.187 -9.286 1.00 81.50 105 ASN A O 1
ATOM 821 N N . GLN A 1 106 ? -6.128 0.687 -7.459 1.00 71.50 106 GLN A N 1
ATOM 822 C CA . GLN A 1 106 ? -6.100 -0.541 -6.644 1.00 71.50 106 GLN A CA 1
ATOM 823 C C . GLN A 1 106 ? -7.364 -0.708 -5.766 1.00 71.50 106 GLN A C 1
ATOM 825 O O . GLN A 1 106 ? -7.269 -1.191 -4.642 1.00 71.50 106 GLN A O 1
ATOM 830 N N . ALA A 1 107 ? -8.528 -0.240 -6.229 1.00 49.12 107 ALA A N 1
ATOM 831 C CA . ALA A 1 107 ? -9.796 -0.346 -5.494 1.00 49.12 107 ALA A CA 1
ATOM 832 C C . ALA A 1 107 ? -10.378 -1.766 -5.522 1.00 49.12 107 ALA A C 1
ATOM 834 O O . ALA A 1 107 ? -10.369 -2.378 -6.614 1.00 49.12 107 ALA A O 1
#

Radius of gyration: 14.15 Å; Cα contacts (8 Å, |Δi|>4): 103; chains: 1; bounding box: 37×35×31 Å

Mean predicted aligned error: 7.51 Å

Sequence (107 aa):
MAVASGVSLSILERQWLSTHLTGTTSTTSLNELKRQYYVGQIGGAAADVNSLNDLERQWLRKVITDNSGTPNGSELSDLWKQAIAALGFRVSQFVDENKQTFYRNQA

Solvent-accessible surface area (backbone atoms only — not comparable to full-atom values): 6461 Å² total; per-residue (Å²): 134,84,76,80,90,66,80,50,63,71,54,53,49,46,57,47,49,57,73,77,43,86,90,75,56,96,81,62,50,68,68,57,55,48,47,55,49,32,49,64,71,64,37,94,83,59,82,79,59,88,45,66,70,55,43,51,46,55,34,35,40,48,53,10,45,75,45,78,31,79,73,58,88,85,51,63,59,53,34,45,36,47,31,35,44,33,72,71,44,88,65,53,95,46,52,68,59,34,51,46,53,47,52,70,69,75,112

Secondary structure (DSSP, 8-state):
--------HHHHHHHHHHHH-SS--TTS-HHHHHHHHHHHHH-TTGGG---HHHHHHHHHHHHHHHTT-----S-HHHHHHHHHHHTTPPP-SSHHHHHHHHHHH--

Nearest PDB structures (foldseek):
  4by6-assembly1_D  TM=1.917E-01  e=4.279E+00  Saccharomyces cerevisiae CEN.PK113-7D

Foldseek 3Di:
DDDPPCCDLLNLLVVLLPVVDPPDDPPDDSLNSLVVVLDVQLDPPCPPPPDSLVSLQSSLCVLLVVLVHHDDDDDSQSSLQSSCVSVVHDGDSDSSVSSVRCSVPVD

pLDDT: mean 79.42, std 13.23, range [35.03, 91.25]